Protein AF-N1QC92-F1 (afdb_monomer)

Organism: Pseudocercospora fijiensis (strain CIRAD86) (NCBI:txid383855)

Mean predicted aligned error: 10.11 Å

Structure (mmCIF, N/CA/C/O backbone):
data_AF-N1QC92-F1
#
_entry.id   AF-N1QC92-F1
#
loop_
_atom_site.group_PDB
_atom_site.id
_atom_site.type_symbol
_atom_site.label_atom_id
_atom_site.label_alt_id
_atom_site.label_comp_id
_atom_site.label_asym_id
_atom_site.label_entity_id
_atom_site.label_seq_id
_atom_site.pdbx_PDB_ins_code
_atom_si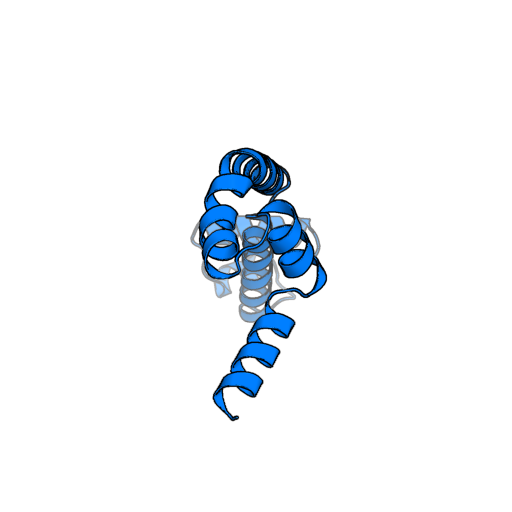te.Cartn_x
_atom_site.Cartn_y
_atom_site.Cartn_z
_atom_site.occupancy
_atom_site.B_iso_or_equiv
_atom_site.auth_seq_id
_atom_site.auth_comp_id
_atom_site.auth_asym_id
_atom_site.auth_atom_id
_atom_site.pdbx_PDB_model_num
ATOM 1 N N . TRP A 1 1 ? 16.792 5.254 -21.814 1.00 92.00 1 TRP A N 1
ATOM 2 C CA . TRP A 1 1 ? 15.457 4.879 -21.348 1.00 92.00 1 TRP A CA 1
ATOM 3 C C . TRP A 1 1 ? 14.583 6.109 -21.415 1.00 92.00 1 TRP A C 1
ATOM 5 O O . TRP A 1 1 ? 14.387 6.793 -20.415 1.00 92.00 1 TRP A O 1
ATOM 15 N N . SER A 1 2 ? 14.174 6.429 -22.634 1.00 94.44 2 SER A N 1
ATOM 16 C CA . SER A 1 2 ? 13.001 7.244 -22.929 1.00 94.44 2 SER A CA 1
ATOM 17 C C . SER A 1 2 ? 11.733 6.384 -22.795 1.00 94.44 2 SER A C 1
ATOM 19 O O . SER A 1 2 ? 11.836 5.162 -22.673 1.00 94.44 2 SER A O 1
ATOM 21 N N . SER A 1 3 ? 10.547 6.993 -22.856 1.00 91.38 3 SER A N 1
ATOM 22 C CA . SER A 1 3 ? 9.286 6.237 -22.905 1.00 91.38 3 SER A CA 1
ATOM 23 C C . SER A 1 3 ? 9.205 5.333 -24.142 1.00 91.38 3 SER A C 1
ATOM 25 O O . SER A 1 3 ? 8.785 4.187 -24.033 1.00 91.38 3 SER A O 1
ATOM 27 N N . ALA A 1 4 ? 9.708 5.800 -25.291 1.00 94.69 4 ALA A N 1
ATOM 28 C CA . ALA A 1 4 ? 9.793 4.991 -26.507 1.00 94.69 4 ALA A CA 1
ATOM 29 C C . ALA A 1 4 ? 10.741 3.788 -26.335 1.00 94.69 4 ALA A C 1
ATOM 31 O O . ALA A 1 4 ? 10.434 2.687 -26.787 1.00 94.69 4 ALA A O 1
ATOM 32 N N . ASP A 1 5 ? 11.866 3.961 -25.625 1.00 95.75 5 ASP A N 1
ATOM 33 C CA . ASP A 1 5 ? 12.754 2.836 -25.304 1.00 95.75 5 ASP A CA 1
ATOM 34 C C . ASP A 1 5 ? 12.027 1.786 -24.444 1.00 95.75 5 ASP A C 1
ATOM 36 O O . ASP A 1 5 ? 12.254 0.588 -24.604 1.00 95.75 5 ASP A O 1
ATOM 40 N N . ASP A 1 6 ? 11.180 2.225 -23.509 1.00 95.88 6 ASP A N 1
ATOM 41 C CA . ASP A 1 6 ? 10.438 1.331 -22.617 1.00 95.88 6 ASP A CA 1
ATOM 42 C C . ASP A 1 6 ? 9.375 0.526 -23.377 1.00 95.88 6 ASP A C 1
ATOM 44 O O . ASP A 1 6 ? 9.260 -0.681 -23.160 1.00 95.88 6 ASP A O 1
ATOM 48 N N . GLU A 1 7 ? 8.645 1.158 -24.301 1.00 95.44 7 GLU A N 1
ATOM 49 C CA . GLU A 1 7 ? 7.677 0.485 -25.178 1.00 95.44 7 GLU A CA 1
ATOM 50 C C . GLU A 1 7 ? 8.348 -0.590 -26.039 1.00 95.44 7 GLU A C 1
ATOM 52 O O . GLU A 1 7 ? 7.921 -1.747 -26.035 1.00 95.44 7 GLU A O 1
ATOM 57 N N . VAL A 1 8 ? 9.455 -0.240 -26.703 1.00 97.00 8 VAL A N 1
ATOM 58 C CA . VAL A 1 8 ? 10.231 -1.180 -27.526 1.00 97.00 8 VAL A CA 1
ATOM 59 C C . VAL A 1 8 ? 10.766 -2.339 -26.680 1.00 97.00 8 VAL A C 1
ATOM 61 O O . VAL A 1 8 ? 10.698 -3.497 -27.096 1.00 97.00 8 VAL A O 1
ATOM 64 N N . LEU A 1 9 ? 11.268 -2.059 -25.472 1.00 97.06 9 LEU A N 1
ATOM 65 C CA . LEU A 1 9 ? 11.782 -3.077 -24.553 1.00 97.06 9 LEU A CA 1
ATOM 66 C C . LEU A 1 9 ? 10.685 -4.049 -24.094 1.00 97.06 9 LEU A C 1
ATOM 68 O O . LEU A 1 9 ? 10.917 -5.261 -24.068 1.00 97.06 9 LEU A O 1
ATOM 72 N N . LEU A 1 10 ? 9.506 -3.534 -23.733 1.00 95.62 10 LEU A N 1
ATOM 73 C CA . LEU A 1 10 ? 8.362 -4.341 -23.304 1.00 95.62 10 LEU A CA 1
ATOM 74 C C . LEU A 1 10 ? 7.820 -5.194 -24.456 1.00 95.62 10 LEU A C 1
ATOM 76 O O . LEU A 1 10 ? 7.612 -6.393 -24.273 1.00 95.62 10 LEU A O 1
ATOM 80 N N . GLN A 1 11 ? 7.652 -4.616 -25.649 1.00 96.56 11 GLN A N 1
ATOM 81 C CA . GLN A 1 11 ? 7.144 -5.330 -26.821 1.00 96.56 11 GLN A CA 1
ATOM 82 C C . GLN A 1 11 ? 8.101 -6.440 -27.270 1.00 96.56 11 GLN A C 1
ATOM 84 O O . GLN A 1 11 ? 7.675 -7.577 -27.471 1.00 96.56 11 GLN A O 1
ATOM 89 N N . ALA A 1 12 ? 9.400 -6.142 -27.371 1.00 96.38 12 ALA A N 1
ATOM 90 C CA . ALA A 1 12 ? 10.406 -7.125 -27.765 1.00 96.38 12 ALA A CA 1
ATOM 91 C C . ALA A 1 12 ? 10.509 -8.277 -26.751 1.00 96.38 12 ALA A C 1
ATOM 93 O O . ALA A 1 12 ? 10.751 -9.428 -27.123 1.00 96.38 12 ALA A O 1
ATOM 94 N N . ARG A 1 13 ? 10.301 -7.993 -25.457 1.00 96.38 13 ARG A N 1
ATOM 95 C CA . ARG A 1 13 ? 10.263 -9.044 -24.438 1.00 96.38 13 ARG A CA 1
ATOM 96 C C . ARG A 1 13 ? 8.978 -9.870 -24.509 1.00 96.38 13 ARG A C 1
ATOM 98 O O . ARG A 1 13 ? 9.059 -11.093 -24.409 1.00 96.38 13 ARG A O 1
ATOM 105 N N . ALA A 1 14 ? 7.828 -9.230 -24.723 1.00 93.88 14 ALA A N 1
ATOM 106 C CA . ALA A 1 14 ? 6.537 -9.899 -24.897 1.00 93.88 14 ALA A CA 1
ATOM 107 C C . ALA A 1 14 ? 6.503 -10.801 -26.143 1.00 93.88 14 ALA A C 1
ATOM 109 O O . ALA A 1 14 ? 5.878 -11.856 -26.115 1.00 93.88 14 ALA A O 1
ATOM 110 N N . SER A 1 15 ? 7.243 -10.453 -27.202 1.00 95.06 15 SER A N 1
ATOM 111 C CA . SER A 1 15 ? 7.409 -11.295 -28.395 1.00 95.06 15 SER A CA 1
ATOM 112 C C . SER A 1 15 ? 8.372 -12.480 -28.197 1.00 95.06 15 SER A C 1
ATOM 114 O O . SER A 1 15 ? 8.751 -13.132 -29.167 1.00 95.06 15 SER A O 1
ATOM 116 N N . GLY A 1 16 ? 8.829 -12.738 -26.966 1.00 94.94 16 GLY A N 1
ATOM 117 C CA . GLY A 1 16 ? 9.655 -13.896 -26.615 1.00 94.94 16 GLY A CA 1
ATOM 118 C C . GLY A 1 16 ? 11.162 -13.732 -26.841 1.00 94.94 16 GLY A C 1
ATOM 119 O O . GLY A 1 16 ? 11.905 -14.698 -26.667 1.00 94.94 16 GLY A O 1
ATOM 120 N N . LEU A 1 17 ? 11.661 -12.540 -27.200 1.00 96.00 17 LEU A N 1
ATOM 121 C CA . LEU A 1 17 ? 13.103 -12.348 -27.386 1.00 96.00 17 LEU A CA 1
ATOM 122 C C . LEU A 1 17 ? 13.858 -12.371 -26.049 1.00 96.00 17 LEU A C 1
ATOM 124 O O . LEU A 1 17 ? 13.398 -11.871 -25.018 1.00 96.00 17 LEU A O 1
ATOM 128 N N . ASN A 1 18 ? 15.069 -12.931 -26.077 1.00 96.00 18 ASN A N 1
ATOM 129 C CA . ASN A 1 18 ? 15.999 -12.913 -24.948 1.00 96.00 18 ASN A CA 1
ATOM 130 C C . ASN A 1 18 ? 16.794 -11.596 -24.888 1.00 96.00 18 ASN A C 1
ATOM 132 O O . ASN A 1 18 ? 16.935 -10.888 -25.884 1.00 96.00 18 ASN A O 1
ATOM 136 N N . TRP A 1 19 ? 17.360 -11.275 -23.719 1.00 97.44 19 TRP A N 1
ATOM 137 C CA . TRP A 1 19 ? 17.993 -9.972 -23.453 1.00 97.44 19 TRP A CA 1
ATOM 138 C C . TRP A 1 19 ? 19.145 -9.609 -24.395 1.00 97.44 19 TRP A C 1
ATOM 140 O O . TRP A 1 19 ? 19.315 -8.438 -24.720 1.00 97.44 19 TRP A O 1
ATOM 150 N N . GLN A 1 20 ? 19.930 -10.599 -24.831 1.00 97.06 20 GLN A N 1
ATOM 151 C CA . GLN A 1 20 ? 21.035 -10.396 -25.772 1.00 97.06 20 GLN A CA 1
ATOM 152 C C . GLN A 1 20 ? 20.526 -9.939 -2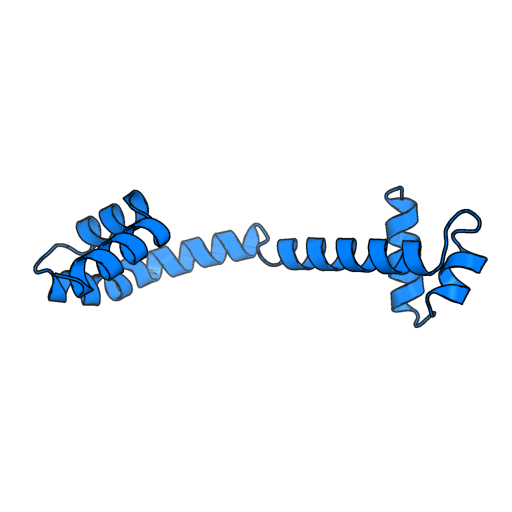7.156 1.00 97.06 20 GLN A C 1
ATOM 154 O O . GLN A 1 20 ? 20.910 -8.851 -27.585 1.00 97.06 20 GLN A O 1
ATOM 159 N N . PRO A 1 21 ? 19.596 -10.666 -27.816 1.00 96.94 21 PRO A N 1
ATOM 160 C CA . PRO A 1 21 ? 18.933 -10.180 -29.027 1.00 96.94 21 PRO A CA 1
ATOM 161 C C . PRO A 1 21 ? 18.265 -8.810 -28.881 1.00 96.94 21 PRO A C 1
ATOM 163 O O . PRO A 1 21 ? 18.371 -7.993 -29.789 1.00 96.94 21 PRO A O 1
ATOM 166 N N . ILE A 1 22 ? 17.598 -8.544 -27.752 1.00 97.38 22 ILE A N 1
ATOM 167 C CA . ILE A 1 22 ? 16.923 -7.259 -27.515 1.00 97.38 22 ILE A CA 1
ATOM 168 C C . ILE A 1 22 ? 17.935 -6.107 -27.494 1.00 97.38 22 ILE A C 1
ATOM 170 O O . ILE A 1 22 ? 17.745 -5.113 -28.192 1.00 97.38 22 ILE A O 1
ATOM 174 N N . ALA A 1 23 ? 19.022 -6.252 -26.731 1.00 97.44 23 ALA A N 1
ATOM 175 C CA . ALA A 1 23 ? 20.065 -5.235 -26.650 1.00 97.44 23 ALA A CA 1
ATOM 176 C C . ALA A 1 23 ? 20.712 -4.987 -28.018 1.00 97.44 23 ALA A C 1
ATOM 178 O O . ALA A 1 23 ? 20.780 -3.847 -28.464 1.00 97.44 23 ALA A O 1
ATOM 179 N N . ALA A 1 24 ? 21.107 -6.052 -28.719 1.00 96.50 24 ALA A N 1
ATOM 180 C CA . ALA A 1 24 ? 21.779 -5.937 -30.009 1.00 96.50 24 ALA A CA 1
ATOM 181 C C . ALA A 1 24 ? 20.902 -5.290 -31.097 1.00 96.50 24 ALA A C 1
ATOM 183 O O . ALA A 1 24 ? 21.408 -4.518 -31.905 1.00 96.50 24 ALA A O 1
ATOM 184 N N . ARG A 1 25 ? 19.598 -5.600 -31.127 1.00 96.06 25 ARG A N 1
ATOM 185 C CA . ARG A 1 25 ? 18.683 -5.131 -32.183 1.00 96.06 25 ARG A CA 1
ATOM 186 C C . ARG A 1 25 ? 18.128 -3.734 -31.935 1.00 96.06 25 ARG A C 1
ATOM 188 O O . ARG A 1 25 ? 17.948 -2.986 -32.887 1.00 96.06 25 ARG A O 1
ATOM 195 N N . HIS A 1 26 ? 17.822 -3.406 -30.681 1.00 95.56 26 HIS A N 1
ATOM 196 C CA . HIS A 1 26 ? 17.047 -2.206 -30.352 1.00 95.56 26 HIS A CA 1
ATOM 197 C C . HIS A 1 26 ? 17.829 -1.184 -29.526 1.00 95.56 26 HIS A C 1
ATOM 199 O O . HIS A 1 26 ? 17.506 -0.001 -29.557 1.00 95.56 26 HIS A O 1
ATOM 205 N N . PHE A 1 27 ? 18.872 -1.609 -28.807 1.00 96.88 27 PHE A N 1
ATOM 206 C CA . PHE A 1 27 ? 19.602 -0.750 -27.876 1.00 96.88 27 PHE A CA 1
ATOM 207 C C . PHE A 1 27 ? 21.122 -0.924 -28.016 1.00 96.88 27 PHE A C 1
ATOM 209 O O . PHE A 1 27 ? 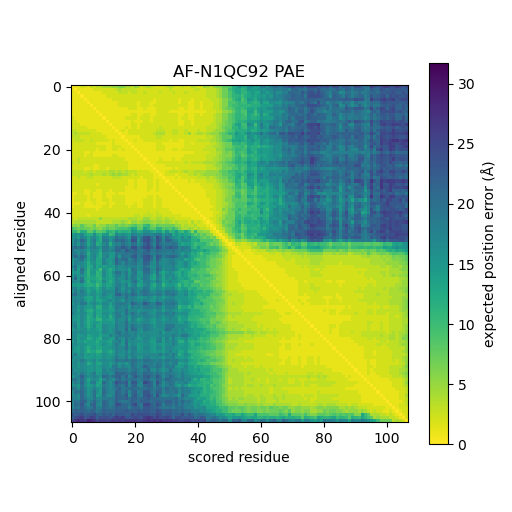21.771 -1.340 -27.056 1.00 96.88 27 PHE A O 1
ATOM 216 N N . PRO A 1 28 ? 21.725 -0.565 -29.168 1.00 92.81 28 PRO A N 1
ATOM 217 C CA . PRO A 1 28 ? 23.143 -0.827 -29.450 1.00 92.81 28 PRO A CA 1
ATOM 218 C C . PRO A 1 28 ? 24.101 -0.198 -28.424 1.00 92.81 28 PRO A C 1
ATOM 220 O O . PRO A 1 28 ? 25.187 -0.712 -28.182 1.00 92.81 28 PRO A O 1
ATOM 223 N N . ASN A 1 29 ? 23.671 0.876 -27.752 1.00 94.69 29 ASN A N 1
ATOM 224 C CA . ASN A 1 29 ? 24.426 1.557 -26.694 1.00 94.69 29 ASN A CA 1
ATOM 225 C C . ASN A 1 29 ? 24.093 1.054 -25.272 1.00 94.69 29 ASN A C 1
ATOM 227 O O . ASN A 1 29 ? 24.400 1.731 -24.284 1.00 94.69 29 ASN A O 1
ATOM 231 N N . LYS A 1 30 ? 23.398 -0.081 -25.131 1.00 95.50 30 LYS A N 1
ATOM 232 C CA . LYS A 1 30 ? 23.011 -0.683 -23.846 1.00 95.50 30 LYS A CA 1
ATOM 233 C C . LYS A 1 30 ? 23.366 -2.163 -23.829 1.00 95.50 30 LYS A C 1
ATOM 235 O O . LYS A 1 30 ? 23.318 -2.860 -24.831 1.00 95.50 30 LYS A O 1
ATOM 240 N N . THR A 1 31 ? 23.683 -2.667 -22.642 1.00 97.56 31 THR A N 1
ATOM 241 C CA . THR A 1 31 ? 23.951 -4.094 -22.450 1.00 97.56 31 THR A CA 1
ATOM 242 C C . THR A 1 31 ? 22.654 -4.873 -22.225 1.00 97.56 31 THR A C 1
ATOM 244 O O . THR A 1 31 ? 21.654 -4.330 -21.746 1.00 97.56 31 THR A O 1
ATOM 247 N N . ALA A 1 32 ? 22.686 -6.183 -22.478 1.00 97.06 32 ALA A N 1
ATOM 248 C CA . ALA A 1 32 ? 21.583 -7.094 -22.158 1.00 97.06 32 ALA A CA 1
ATOM 249 C C . ALA A 1 32 ? 21.144 -6.998 -20.682 1.00 97.06 32 ALA A C 1
ATOM 251 O O . ALA A 1 32 ? 19.954 -6.975 -20.374 1.00 97.06 32 ALA A O 1
ATOM 252 N N . ASN A 1 33 ? 22.104 -6.859 -19.761 1.00 97.69 33 ASN A N 1
ATOM 253 C CA . ASN A 1 33 ? 21.824 -6.686 -18.334 1.00 97.69 33 ASN A CA 1
ATOM 254 C C . ASN A 1 33 ? 21.128 -5.348 -18.028 1.00 97.69 33 ASN A C 1
ATOM 256 O O . ASN A 1 33 ? 20.261 -5.291 -17.158 1.00 97.69 33 ASN A O 1
ATOM 260 N N . ALA A 1 34 ? 21.471 -4.272 -18.747 1.00 97.56 34 ALA A N 1
ATOM 261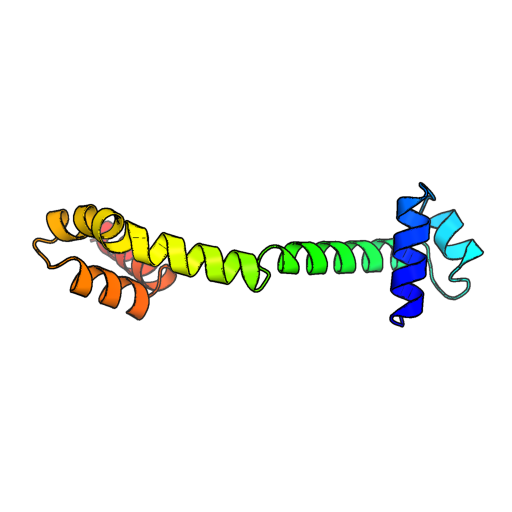 C CA . ALA A 1 34 ? 20.773 -2.994 -18.616 1.00 97.56 34 ALA A CA 1
ATOM 262 C C . ALA A 1 34 ? 19.307 -3.106 -19.068 1.00 97.56 34 ALA A C 1
ATOM 264 O O . ALA A 1 34 ? 18.432 -2.565 -18.394 1.00 97.56 34 ALA A O 1
ATOM 265 N N . CYS A 1 35 ? 19.041 -3.845 -20.154 1.00 97.56 35 CYS A N 1
ATOM 266 C CA . CYS A 1 35 ? 17.686 -4.131 -20.635 1.00 97.56 35 CYS A CA 1
ATOM 267 C C . CYS A 1 35 ? 16.883 -4.938 -19.604 1.00 97.56 35 CYS A C 1
ATOM 269 O O . CYS A 1 35 ? 15.773 -4.545 -19.253 1.00 97.56 35 CYS A O 1
ATOM 271 N N . ARG A 1 36 ? 17.476 -6.003 -19.041 1.00 97.62 36 ARG A N 1
ATOM 272 C CA . ARG A 1 36 ? 16.845 -6.811 -17.985 1.00 97.62 36 ARG A CA 1
ATOM 273 C C . ARG A 1 36 ? 16.463 -5.961 -16.770 1.00 97.62 36 ARG A C 1
ATOM 275 O O . ARG A 1 36 ? 15.298 -5.931 -16.392 1.00 97.62 36 ARG A O 1
ATOM 282 N N . LYS A 1 37 ? 17.421 -5.210 -16.209 1.00 97.62 37 LYS A N 1
ATOM 283 C CA . LYS A 1 37 ? 17.189 -4.346 -15.036 1.00 97.62 37 LYS A CA 1
ATOM 284 C C . LYS A 1 37 ? 16.135 -3.269 -15.289 1.00 97.62 37 LYS A C 1
ATOM 286 O O . LYS A 1 37 ? 15.399 -2.905 -14.376 1.00 97.62 37 LYS A O 1
ATOM 291 N N . ARG A 1 38 ? 16.073 -2.707 -16.502 1.00 96.38 38 ARG A N 1
ATOM 292 C CA . ARG A 1 38 ? 15.032 -1.731 -16.845 1.00 96.38 38 ARG A CA 1
ATOM 293 C C . ARG A 1 38 ? 13.659 -2.390 -16.895 1.00 96.38 38 ARG A C 1
ATOM 295 O O . ARG A 1 38 ? 12.732 -1.844 -16.311 1.00 96.38 38 ARG A O 1
ATOM 302 N N . HIS A 1 39 ? 13.554 -3.549 -17.540 1.00 95.56 39 HIS A N 1
ATOM 303 C CA . HIS A 1 39 ? 12.310 -4.305 -17.617 1.00 95.56 39 HIS A CA 1
ATOM 304 C C . HIS A 1 39 ? 11.810 -4.716 -16.225 1.00 95.56 39 HIS A C 1
ATOM 306 O O . HIS A 1 39 ? 10.651 -4.475 -15.921 1.00 95.56 39 HIS A O 1
ATOM 312 N N . GLU A 1 40 ? 12.675 -5.252 -15.355 1.00 94.00 40 GLU A N 1
ATOM 313 C CA . GLU A 1 40 ? 12.344 -5.564 -13.949 1.00 94.00 40 GLU A CA 1
ATOM 314 C C . GLU A 1 40 ? 11.690 -4.356 -13.251 1.00 94.00 40 GLU A C 1
ATOM 316 O O . GLU A 1 40 ? 10.579 -4.470 -12.746 1.00 94.00 40 GLU A O 1
ATOM 321 N N . ARG A 1 41 ? 12.296 -3.163 -13.349 1.00 93.00 41 ARG A N 1
ATOM 322 C CA . ARG A 1 41 ? 11.741 -1.924 -12.769 1.00 93.00 41 ARG A CA 1
ATOM 323 C C . ARG A 1 41 ? 10.412 -1.485 -13.390 1.00 93.00 41 ARG A C 1
ATOM 325 O O . ARG A 1 41 ? 9.598 -0.878 -12.701 1.00 93.00 41 ARG A O 1
ATOM 332 N N . LEU A 1 42 ? 10.208 -1.707 -14.689 1.00 90.00 42 LEU A N 1
ATOM 333 C CA . LEU A 1 42 ? 8.948 -1.375 -15.368 1.00 90.00 42 LEU A CA 1
ATOM 334 C C . LEU A 1 42 ? 7.817 -2.305 -14.923 1.00 90.00 42 LEU A C 1
ATOM 336 O O . LEU A 1 42 ? 6.702 -1.839 -14.706 1.00 90.00 42 LEU A O 1
ATOM 340 N N . ILE A 1 43 ? 8.112 -3.594 -14.743 1.00 86.50 43 ILE A N 1
ATOM 341 C CA . ILE A 1 43 ? 7.151 -4.570 -14.223 1.00 86.50 43 ILE A CA 1
ATOM 342 C C . ILE A 1 43 ? 6.852 -4.306 -12.747 1.00 86.50 43 ILE A C 1
ATOM 344 O O . ILE A 1 43 ? 5.687 -4.262 -12.378 1.00 86.50 43 ILE A O 1
ATOM 348 N N . GLU A 1 44 ? 7.865 -4.029 -11.922 1.00 80.25 44 GLU A N 1
ATOM 349 C CA . GLU A 1 44 ? 7.663 -3.624 -10.524 1.00 80.25 44 GLU A CA 1
ATOM 350 C C . GLU A 1 44 ? 6.778 -2.379 -10.418 1.00 80.25 44 GLU A C 1
ATOM 352 O O . GLU A 1 44 ? 5.865 -2.350 -9.604 1.00 80.25 44 GLU A O 1
ATOM 357 N N . ARG A 1 45 ? 6.987 -1.366 -11.271 1.00 75.56 45 ARG A N 1
ATOM 358 C CA . ARG A 1 45 ? 6.109 -0.185 -11.322 1.00 75.56 45 ARG A CA 1
ATOM 359 C C . ARG A 1 45 ? 4.684 -0.528 -11.739 1.00 75.56 45 ARG A C 1
ATOM 361 O O . ARG A 1 45 ? 3.764 -0.011 -11.125 1.00 75.56 45 ARG A O 1
ATOM 368 N N . ARG A 1 46 ? 4.498 -1.406 -12.730 1.00 68.62 46 ARG A N 1
ATOM 369 C CA . ARG A 1 46 ? 3.165 -1.905 -13.111 1.00 68.62 46 ARG A CA 1
ATOM 370 C C . ARG A 1 46 ? 2.491 -2.694 -11.988 1.00 68.62 46 ARG A C 1
ATOM 372 O O . ARG A 1 46 ? 1.286 -2.604 -11.846 1.00 68.62 46 ARG A O 1
ATOM 379 N N . HIS A 1 47 ? 3.248 -3.432 -11.181 1.00 60.03 47 HIS A N 1
ATOM 380 C CA . HIS A 1 47 ? 2.711 -4.132 -10.010 1.00 60.03 47 HIS A CA 1
ATOM 381 C C . HIS A 1 47 ? 2.445 -3.175 -8.834 1.00 60.03 47 HIS A C 1
ATOM 383 O O . HIS A 1 47 ? 1.598 -3.446 -7.996 1.00 60.03 47 HIS A O 1
ATOM 389 N N . VAL A 1 48 ? 3.140 -2.036 -8.744 1.00 57.75 48 VAL A N 1
ATOM 390 C CA . VAL A 1 48 ? 2.752 -0.945 -7.828 1.00 57.75 48 VAL A CA 1
ATOM 391 C C . VAL A 1 48 ? 1.453 -0.277 -8.306 1.00 57.75 48 VAL A C 1
ATOM 393 O O . VAL A 1 48 ? 0.647 0.135 -7.478 1.00 57.75 48 VAL A O 1
ATOM 396 N N . ASP A 1 49 ? 1.216 -0.263 -9.619 1.00 59.84 49 ASP A N 1
ATOM 397 C CA . ASP A 1 49 ? -0.036 0.158 -10.265 1.00 59.84 49 ASP A CA 1
ATOM 398 C C . ASP A 1 49 ? -1.192 -0.846 -10.065 1.00 59.84 49 ASP A C 1
ATOM 400 O O . ASP A 1 49 ? -2.327 -0.562 -10.427 1.00 59.84 49 ASP A O 1
ATOM 404 N N . ASP A 1 50 ? -0.958 -2.010 -9.436 1.00 62.25 50 ASP A N 1
ATOM 405 C CA . ASP A 1 50 ? -2.053 -2.913 -9.059 1.00 62.25 50 ASP A CA 1
ATOM 406 C C . ASP A 1 50 ? -2.964 -2.316 -7.983 1.00 62.25 50 ASP A C 1
ATOM 408 O O . ASP A 1 50 ? -4.042 -2.853 -7.759 1.00 62.25 50 ASP A O 1
ATOM 412 N N . TRP A 1 51 ? -2.574 -1.224 -7.331 1.00 74.75 51 TRP A N 1
ATOM 413 C CA . TRP A 1 51 ? -3.469 -0.391 -6.526 1.00 74.75 51 TRP A CA 1
ATOM 414 C C . TRP A 1 51 ? -3.808 0.896 -7.276 1.00 74.75 51 TRP A C 1
ATOM 416 O O . TRP A 1 51 ? -3.631 1.997 -6.754 1.00 74.75 51 TRP A O 1
ATOM 426 N N . ASP A 1 52 ? -4.265 0.748 -8.519 1.00 80.75 52 ASP A N 1
ATOM 427 C CA . ASP A 1 52 ? -4.805 1.856 -9.295 1.00 80.75 52 ASP A CA 1
ATOM 428 C C . ASP A 1 52 ? -5.975 2.544 -8.563 1.00 80.75 52 ASP A C 1
ATOM 430 O O . ASP A 1 52 ? -6.513 2.068 -7.552 1.00 80.75 52 ASP A O 1
ATOM 434 N N . THR A 1 53 ? -6.380 3.705 -9.080 1.00 79.88 53 THR A N 1
ATOM 435 C CA . THR A 1 53 ? -7.488 4.490 -8.524 1.00 79.88 53 THR A CA 1
ATOM 436 C C . THR A 1 53 ? -8.757 3.655 -8.353 1.00 79.88 53 THR A C 1
ATOM 438 O O . THR A 1 53 ? -9.433 3.793 -7.339 1.00 79.88 53 THR A O 1
ATOM 441 N N . HIS A 1 54 ? -9.041 2.735 -9.276 1.00 85.19 54 HIS A N 1
ATOM 442 C CA . HIS A 1 54 ? -10.241 1.912 -9.224 1.00 85.19 54 HIS A CA 1
ATOM 443 C C . HIS A 1 54 ? -10.195 0.883 -8.084 1.00 85.19 54 HIS A C 1
ATOM 445 O O . HIS A 1 54 ? -11.163 0.746 -7.335 1.00 85.19 54 HIS A O 1
ATOM 451 N N . LYS A 1 55 ? -9.068 0.188 -7.885 1.00 88.69 55 LYS A N 1
ATOM 452 C CA . LYS A 1 55 ? -8.922 -0.761 -6.769 1.00 88.69 55 LYS A CA 1
ATOM 453 C C . LYS A 1 55 ? -8.904 -0.050 -5.415 1.00 88.69 55 LYS A C 1
ATOM 455 O O . LYS A 1 55 ? -9.417 -0.600 -4.440 1.00 88.69 55 LYS A O 1
ATOM 460 N N . LEU A 1 56 ? -8.368 1.172 -5.342 1.00 91.38 56 LEU A N 1
ATOM 461 C CA . LEU A 1 56 ? -8.441 2.004 -4.136 1.00 91.38 56 LEU A CA 1
ATOM 462 C C . LEU A 1 56 ? -9.870 2.483 -3.841 1.00 91.38 56 LEU A C 1
ATOM 464 O O . LEU A 1 56 ? -10.287 2.469 -2.683 1.00 91.38 56 LEU A O 1
ATOM 468 N N . GLU A 1 57 ? -10.635 2.863 -4.864 1.00 93.25 57 GLU A N 1
ATOM 469 C CA . GLU A 1 57 ? -12.055 3.205 -4.729 1.00 93.25 57 GLU A CA 1
ATOM 470 C C . GLU A 1 57 ? -12.880 2.005 -4.260 1.00 93.25 57 GLU A C 1
ATOM 472 O O . GLU A 1 57 ? -13.662 2.137 -3.317 1.00 93.25 57 GLU A O 1
ATOM 477 N N . LEU A 1 58 ? -12.665 0.827 -4.855 1.00 95.50 58 LEU A N 1
ATOM 478 C CA . LEU A 1 58 ? -13.324 -0.409 -4.436 1.00 95.50 58 LEU A CA 1
ATOM 479 C C . LEU A 1 58 ? -12.972 -0.758 -2.986 1.00 95.50 58 LEU A C 1
ATOM 481 O O . LEU A 1 58 ? -13.864 -1.044 -2.193 1.00 95.50 58 LEU A O 1
ATOM 485 N N . LEU A 1 59 ? -11.694 -0.663 -2.603 1.00 96.31 59 LEU A N 1
ATOM 486 C CA . LEU A 1 59 ? -11.274 -0.856 -1.214 1.00 96.31 59 LEU A CA 1
ATOM 487 C C . LEU A 1 59 ? -12.003 0.100 -0.268 1.00 96.31 59 LEU A C 1
ATOM 489 O O . LEU A 1 59 ? -12.459 -0.329 0.787 1.00 96.31 59 LEU A O 1
ATOM 493 N N . ALA A 1 60 ? -12.110 1.383 -0.620 1.00 96.94 60 ALA A N 1
ATOM 494 C CA . ALA A 1 60 ? -12.798 2.364 0.210 1.00 96.94 60 ALA A CA 1
ATOM 495 C C . ALA A 1 60 ? -14.295 2.042 0.354 1.00 96.94 60 ALA A C 1
ATOM 497 O O . ALA A 1 60 ? -14.833 2.144 1.458 1.00 96.94 60 ALA A O 1
ATOM 498 N N . GLN A 1 61 ? -14.956 1.621 -0.728 1.00 98.19 61 GLN A N 1
ATOM 499 C CA . GLN A 1 61 ? -16.364 1.215 -0.709 1.00 98.19 61 GLN A CA 1
ATOM 500 C C . GLN A 1 61 ? -16.583 -0.012 0.178 1.00 98.19 61 GLN A C 1
ATOM 502 O O . GLN A 1 61 ? -17.381 0.045 1.115 1.00 98.19 61 GLN A O 1
ATOM 507 N N . GLU A 1 62 ? -15.821 -1.081 -0.055 1.00 98.31 62 GLU A N 1
ATOM 508 C CA . GLU A 1 62 ? -15.923 -2.321 0.716 1.00 98.31 62 GLU A CA 1
ATOM 509 C C . GLU A 1 62 ? -15.569 -2.093 2.187 1.00 98.31 62 GLU A C 1
ATOM 511 O O . GLU A 1 62 ? -16.273 -2.562 3.083 1.00 98.31 62 GLU A O 1
ATOM 516 N N . TYR A 1 63 ? -14.539 -1.289 2.464 1.00 98.19 63 TYR A N 1
ATOM 517 C CA . TYR A 1 63 ? -14.198 -0.892 3.826 1.00 98.19 63 TYR A CA 1
ATOM 518 C C . TYR A 1 63 ? -15.374 -0.203 4.517 1.00 98.19 63 TYR A C 1
ATOM 520 O O . TYR A 1 63 ? -15.735 -0.563 5.634 1.00 98.19 63 TYR A O 1
ATOM 528 N N . MET A 1 64 ? -16.008 0.773 3.865 1.00 97.94 64 MET A N 1
ATOM 529 C CA . MET A 1 64 ? -17.152 1.473 4.448 1.00 97.94 64 MET A CA 1
ATOM 530 C C . MET A 1 64 ? -18.360 0.554 4.656 1.00 97.94 64 MET A C 1
ATOM 532 O O . MET A 1 64 ? -19.076 0.740 5.642 1.00 97.94 64 MET A O 1
ATOM 536 N N . ALA A 1 65 ? -18.554 -0.442 3.789 1.00 98.06 65 ALA A N 1
ATOM 537 C CA . ALA A 1 65 ? -19.617 -1.432 3.914 1.00 98.06 65 ALA A CA 1
ATOM 538 C C . ALA A 1 65 ? -19.419 -2.369 5.121 1.00 98.06 65 ALA A C 1
ATOM 540 O O . ALA A 1 65 ? -20.384 -2.641 5.834 1.00 98.06 65 ALA A O 1
ATOM 541 N N . CYS A 1 66 ? -18.186 -2.813 5.403 1.00 97.69 66 CYS A N 1
ATOM 542 C CA . CYS A 1 66 ? -17.919 -3.809 6.454 1.00 97.69 66 CYS A CA 1
ATOM 543 C C . CYS A 1 66 ? -17.209 -3.278 7.717 1.00 97.69 66 CYS A C 1
ATOM 545 O O . CYS A 1 66 ? -17.067 -4.022 8.691 1.00 97.69 66 CYS A O 1
ATOM 547 N N . ARG A 1 67 ? -16.799 -1.997 7.776 1.00 97.50 67 ARG A N 1
ATOM 548 C CA . ARG A 1 67 ? -16.001 -1.445 8.8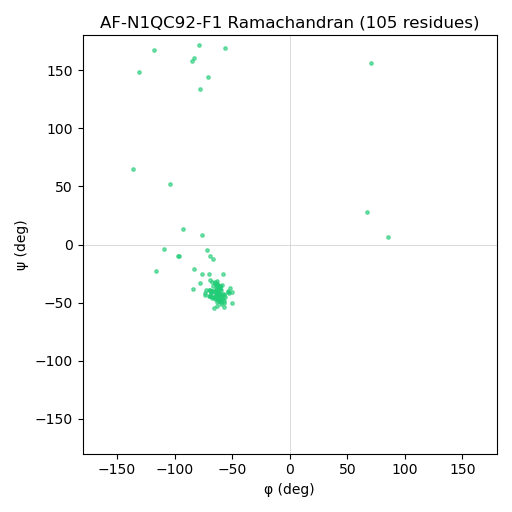98 1.00 97.50 67 ARG A CA 1
ATOM 549 C C . ARG A 1 67 ? -16.615 -1.705 10.266 1.00 97.50 67 ARG A C 1
ATOM 551 O O . ARG A 1 67 ? -15.893 -2.058 11.193 1.00 97.50 67 ARG A O 1
ATOM 558 N N . LYS A 1 68 ? -17.936 -1.561 10.413 1.00 97.81 68 LYS A N 1
ATOM 559 C CA . LYS A 1 68 ? -18.591 -1.797 11.704 1.00 97.81 68 LYS A CA 1
ATOM 560 C C . LYS A 1 68 ? -18.343 -3.231 12.167 1.00 97.81 68 LYS A C 1
ATOM 562 O O . LYS A 1 68 ? -17.868 -3.410 13.276 1.00 97.81 68 LYS A O 1
ATOM 567 N N . GLU A 1 69 ? -18.610 -4.215 11.314 1.00 97.62 69 GLU A N 1
ATOM 568 C CA . GLU A 1 69 ? -18.464 -5.643 11.623 1.00 97.62 69 GLU A CA 1
ATOM 569 C C . GLU A 1 69 ? -17.011 -6.016 11.934 1.00 97.62 69 GLU A C 1
ATOM 571 O O . GLU A 1 69 ? -16.744 -6.708 12.916 1.00 97.62 69 GLU A O 1
ATOM 576 N N . MET A 1 70 ? -16.059 -5.491 11.154 1.00 97.62 70 MET A N 1
ATOM 577 C CA . MET A 1 70 ? -14.628 -5.702 11.389 1.00 97.62 70 MET A CA 1
ATOM 578 C C . MET A 1 70 ? -14.192 -5.200 12.770 1.00 97.62 70 MET A C 1
ATOM 580 O O . MET A 1 70 ? -13.474 -5.890 13.499 1.00 97.62 70 MET A O 1
ATOM 584 N N . TRP A 1 71 ? -14.611 -3.983 13.127 1.00 98.00 71 TRP A N 1
ATOM 585 C CA . TRP A 1 71 ? -14.175 -3.323 14.354 1.00 98.00 71 TRP A CA 1
ATOM 586 C C . TRP A 1 71 ? -14.972 -3.750 15.588 1.00 98.00 71 TRP A C 1
ATOM 588 O O . TRP A 1 71 ? -14.443 -3.645 16.695 1.00 98.00 71 TRP A O 1
ATOM 598 N N . ASP A 1 72 ? -16.186 -4.284 15.429 1.00 97.81 72 ASP A N 1
ATOM 599 C CA . ASP A 1 72 ? -17.047 -4.721 16.537 1.00 97.81 72 ASP A CA 1
ATOM 600 C C . ASP A 1 72 ? -16.396 -5.824 17.382 1.00 97.81 72 ASP A C 1
ATOM 602 O O . ASP A 1 72 ? -16.494 -5.818 18.610 1.00 97.81 72 ASP A O 1
ATOM 606 N N . ILE A 1 73 ? -15.639 -6.724 16.742 1.00 97.94 73 ILE A N 1
ATOM 607 C CA . ILE A 1 73 ? -14.909 -7.805 17.422 1.00 97.94 73 ILE A CA 1
ATOM 608 C C . ILE A 1 73 ? -13.880 -7.231 18.403 1.00 97.94 73 ILE A C 1
ATOM 610 O O . ILE A 1 73 ? -13.787 -7.670 19.552 1.00 97.94 73 ILE A O 1
ATOM 614 N N . LEU A 1 74 ? -13.085 -6.255 17.956 1.00 97.56 74 LEU A N 1
ATOM 615 C CA . LEU A 1 74 ? -12.059 -5.637 18.795 1.00 97.56 74 LEU A CA 1
ATOM 616 C C . LEU A 1 74 ? -12.690 -4.726 19.852 1.00 97.56 74 LEU A C 1
ATOM 618 O O . LEU A 1 74 ? -12.261 -4.736 21.002 1.00 97.56 74 LEU A O 1
ATOM 622 N N . ALA A 1 75 ? -13.732 -3.990 19.474 1.00 98.25 75 ALA A N 1
ATOM 623 C CA . ALA A 1 75 ? -14.483 -3.114 20.360 1.00 98.25 75 ALA A CA 1
ATOM 624 C C . ALA A 1 75 ? -15.120 -3.877 21.526 1.00 98.25 75 ALA A C 1
ATOM 626 O O . ALA A 1 75 ? -14.947 -3.486 22.679 1.00 98.25 75 ALA A O 1
ATOM 6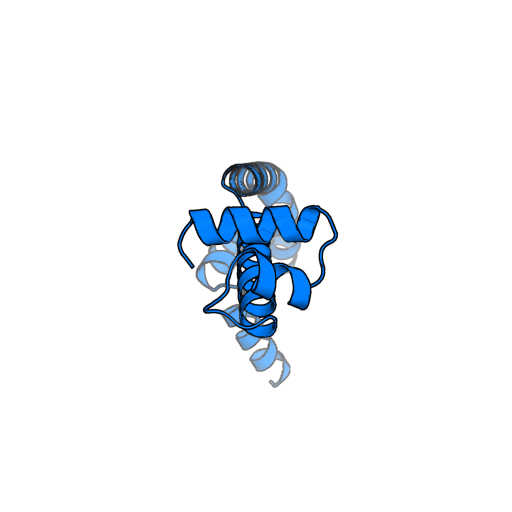27 N N . SER A 1 76 ? -15.723 -5.033 21.243 1.00 98.06 76 SER A N 1
ATOM 628 C CA . SER A 1 76 ? -16.303 -5.922 22.252 1.00 98.06 76 SER A CA 1
ATOM 629 C C . SER A 1 76 ? -15.267 -6.414 23.265 1.00 98.06 76 SER A C 1
ATOM 631 O O . SER A 1 76 ? -15.547 -6.467 24.459 1.00 98.06 76 SER A O 1
ATOM 633 N N . ARG A 1 77 ? -14.039 -6.723 22.822 1.00 97.81 77 ARG A N 1
ATOM 634 C CA . ARG A 1 77 ? -12.945 -7.145 23.719 1.00 97.81 77 ARG A CA 1
ATOM 635 C C . ARG A 1 77 ? -12.429 -6.016 24.610 1.00 97.81 77 ARG A C 1
ATOM 637 O O . ARG A 1 77 ? -11.869 -6.294 25.665 1.00 97.81 77 ARG A O 1
ATOM 644 N N . LEU A 1 78 ? -12.582 -4.768 24.171 1.00 97.12 78 LEU A N 1
ATOM 645 C CA . LEU A 1 78 ? -12.126 -3.577 24.887 1.00 97.12 78 LEU A CA 1
ATOM 646 C C . LEU A 1 78 ? -13.234 -2.913 25.717 1.00 97.12 78 LEU A C 1
ATOM 648 O O . LEU A 1 78 ? -12.928 -2.020 26.499 1.00 97.12 78 LEU A O 1
ATOM 652 N N . GLY A 1 79 ? -14.496 -3.331 25.563 1.00 97.25 79 GLY A N 1
ATOM 653 C CA . GLY A 1 79 ? -15.639 -2.653 26.180 1.00 97.25 79 GLY A CA 1
ATOM 654 C C . GLY A 1 79 ? -15.880 -1.251 25.610 1.00 97.25 79 GLY A C 1
ATOM 655 O O . GLY A 1 79 ? -16.392 -0.384 26.311 1.00 97.25 79 GLY A O 1
ATOM 656 N N . GLU A 1 80 ? -15.492 -1.018 24.355 1.00 97.81 80 GLU A N 1
ATOM 657 C CA . GLU A 1 80 ? -15.496 0.301 23.718 1.00 97.81 80 GLU A CA 1
ATOM 658 C C . GLU A 1 80 ? -16.429 0.367 22.506 1.00 97.81 80 GLU A C 1
ATOM 660 O O . GLU A 1 80 ? -16.899 -0.645 21.992 1.00 97.81 80 GLU A O 1
ATOM 665 N N . ARG A 1 81 ? -16.699 1.580 22.008 1.00 97.88 81 ARG A N 1
ATOM 666 C CA . ARG A 1 81 ? -17.464 1.767 20.761 1.00 97.88 81 ARG A CA 1
ATOM 667 C C . ARG A 1 81 ? -16.576 1.512 19.540 1.00 97.88 81 ARG A C 1
ATOM 669 O O . ARG A 1 81 ? -15.502 2.102 19.439 1.00 97.88 81 ARG A O 1
ATOM 676 N N . TRP A 1 82 ? -17.065 0.746 18.557 1.00 98.06 82 TRP A N 1
ATOM 677 C CA . TRP A 1 82 ? -16.314 0.411 17.330 1.00 98.06 82 TRP A CA 1
ATOM 678 C C . TRP A 1 82 ? -15.704 1.636 16.630 1.00 98.06 82 TRP A C 1
ATOM 680 O O . TRP A 1 82 ? -14.541 1.607 16.241 1.00 98.06 82 TRP A O 1
ATOM 690 N N . ALA A 1 83 ? -16.444 2.748 16.565 1.00 97.50 83 ALA A N 1
ATOM 691 C CA . ALA A 1 83 ? -15.981 3.983 15.934 1.00 97.50 83 ALA A CA 1
ATOM 692 C C . ALA A 1 83 ? -14.779 4.620 16.660 1.00 97.50 83 ALA A C 1
ATOM 694 O O . ALA A 1 83 ? -13.919 5.221 16.021 1.00 97.50 83 ALA A O 1
ATOM 695 N N . ILE A 1 84 ? -14.700 4.479 17.989 1.00 97.94 84 ILE A N 1
ATOM 696 C CA . ILE A 1 84 ? -13.574 4.978 18.792 1.00 97.94 84 ILE A CA 1
ATOM 697 C C . ILE A 1 84 ? -12.346 4.095 18.575 1.00 97.94 84 ILE A C 1
ATOM 699 O O . ILE A 1 84 ? -11.244 4.609 18.381 1.00 97.94 84 ILE A O 1
ATOM 703 N N . VAL A 1 85 ? -12.541 2.773 18.562 1.00 98.00 85 VAL A N 1
ATOM 704 C CA . VAL A 1 85 ? -11.467 1.798 18.328 1.00 98.00 85 VAL A CA 1
ATOM 705 C C . VAL A 1 85 ? -10.851 1.982 16.949 1.00 98.00 85 VAL A C 1
ATOM 707 O O . VAL A 1 85 ? -9.634 2.106 16.842 1.00 98.00 85 VAL A O 1
ATOM 710 N N . GLU A 1 86 ? -11.675 2.082 15.909 1.00 98.12 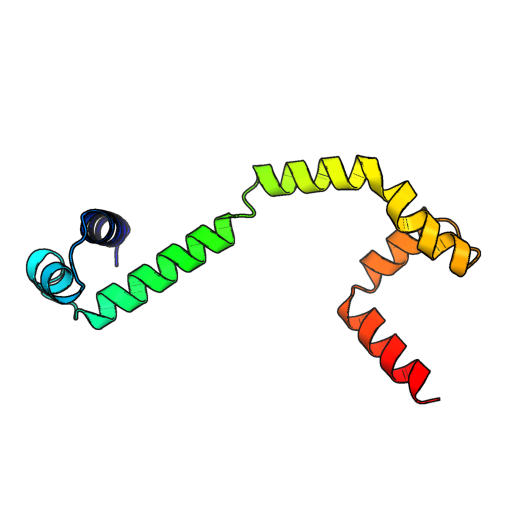86 GLU A N 1
ATOM 711 C CA . GLU A 1 86 ? -11.214 2.349 14.550 1.00 98.12 86 GLU A CA 1
ATOM 712 C C . GLU A 1 86 ? -10.405 3.648 14.473 1.00 98.12 86 GLU A C 1
ATOM 714 O O . GLU A 1 86 ? -9.277 3.645 13.975 1.00 98.12 86 GLU A O 1
ATOM 719 N N . ALA A 1 87 ? -10.943 4.748 15.015 1.00 97.94 87 ALA A N 1
ATOM 720 C CA . ALA A 1 87 ? -10.259 6.036 15.017 1.00 97.94 87 ALA A CA 1
ATOM 721 C C . ALA A 1 87 ? -8.892 5.942 15.709 1.00 97.94 87 ALA A C 1
ATOM 723 O O . ALA A 1 87 ? -7.897 6.443 15.187 1.00 97.94 87 ALA A O 1
ATOM 724 N N . LYS A 1 88 ? -8.809 5.243 16.848 1.00 97.81 88 LYS A N 1
ATOM 725 C CA . LYS A 1 88 ? -7.546 5.051 17.572 1.00 97.81 88 LYS A CA 1
ATOM 726 C C . LYS A 1 88 ? -6.569 4.149 16.827 1.00 97.81 88 LYS A C 1
ATOM 728 O O . LYS A 1 88 ? -5.375 4.449 16.813 1.00 97.81 88 LYS A O 1
ATOM 733 N N . CYS A 1 89 ? -7.041 3.083 16.187 1.00 97.25 89 CYS A N 1
ATOM 734 C CA . CYS A 1 89 ? -6.192 2.212 15.380 1.00 97.25 89 CYS A CA 1
ATOM 735 C C . CYS A 1 89 ? -5.602 2.951 14.171 1.00 97.25 89 CYS A C 1
ATOM 737 O O . CYS A 1 89 ? -4.403 2.818 13.918 1.00 97.25 89 CYS A O 1
ATOM 739 N N . MET A 1 90 ? -6.402 3.772 13.483 1.00 96.88 90 MET A N 1
ATOM 740 C CA . MET A 1 90 ? -5.942 4.602 12.364 1.00 96.88 90 MET A CA 1
ATOM 741 C C . MET A 1 90 ? -4.996 5.724 12.821 1.00 96.88 90 MET A C 1
ATOM 743 O O . MET A 1 90 ? -3.971 5.946 12.185 1.00 96.88 90 MET A O 1
ATOM 747 N N . GLU A 1 91 ? -5.280 6.380 13.955 1.00 97.19 91 G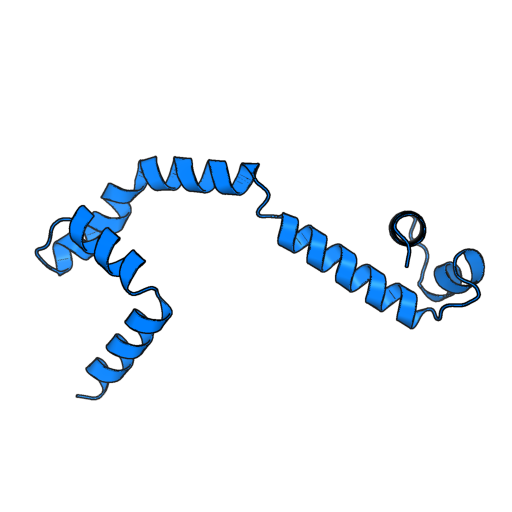LU A N 1
ATOM 748 C CA . GLU A 1 91 ? -4.427 7.430 14.541 1.00 97.19 91 GLU A CA 1
ATOM 749 C C . GLU A 1 91 ? -3.048 6.890 14.948 1.00 97.19 91 GLU A C 1
ATOM 751 O O . GLU A 1 91 ? -2.021 7.509 14.671 1.00 97.19 91 GLU A O 1
ATOM 756 N N . LYS A 1 92 ? -2.999 5.738 15.633 1.00 96.50 92 LYS A N 1
ATOM 757 C CA . LYS A 1 92 ? -1.729 5.160 16.103 1.00 96.50 92 LYS A CA 1
ATOM 758 C C . LYS A 1 92 ? -0.958 4.463 14.991 1.00 96.50 92 LYS A C 1
ATOM 760 O O . LYS A 1 92 ? 0.276 4.460 15.019 1.00 96.50 92 LYS A O 1
ATOM 765 N N . GLY A 1 93 ? -1.666 3.860 14.041 1.00 97.00 93 GLY A N 1
ATOM 766 C CA . GLY A 1 93 ? -1.089 3.043 12.985 1.00 97.00 93 GLY A CA 1
ATOM 767 C C . GLY A 1 93 ? -0.536 1.703 13.487 1.00 97.00 93 GLY A C 1
ATOM 768 O O . GLY A 1 93 ? -0.144 1.527 14.646 1.00 97.00 93 GLY A O 1
ATOM 769 N N . LEU A 1 94 ? -0.458 0.732 12.574 1.00 96.88 94 LEU A N 1
ATOM 770 C CA . LEU A 1 94 ? -0.115 -0.656 12.899 1.00 96.88 94 LEU A CA 1
ATOM 771 C C . LEU A 1 94 ? 1.261 -0.808 13.570 1.00 96.88 94 LEU A C 1
ATOM 773 O O . LEU A 1 94 ? 1.395 -1.551 14.541 1.00 96.88 94 LEU A O 1
ATOM 777 N N . LYS A 1 95 ? 2.286 -0.089 13.092 1.00 96.94 95 LYS A N 1
ATOM 778 C CA . LYS A 1 95 ? 3.656 -0.197 13.632 1.00 96.94 95 LYS A CA 1
ATOM 779 C C . LYS A 1 95 ? 3.726 0.196 15.111 1.00 96.94 95 LYS A C 1
ATOM 781 O O . LYS A 1 95 ? 4.383 -0.486 15.897 1.00 96.94 95 LYS A O 1
ATOM 786 N N . THR A 1 96 ? 3.025 1.261 15.496 1.00 97.06 96 THR A N 1
ATOM 787 C CA . THR A 1 96 ? 2.965 1.733 16.886 1.00 97.06 96 THR A CA 1
ATOM 788 C C . THR A 1 96 ? 2.252 0.717 17.771 1.00 97.06 96 THR A C 1
ATOM 790 O O . THR A 1 96 ? 2.776 0.357 18.824 1.00 97.06 96 THR A O 1
ATOM 793 N N . LEU A 1 97 ? 1.109 0.185 17.316 1.00 96.81 97 LEU A N 1
ATOM 794 C CA . LEU A 1 97 ? 0.360 -0.852 18.036 1.00 96.81 97 LEU A CA 1
ATOM 795 C C . LEU A 1 97 ? 1.207 -2.116 18.252 1.00 96.81 97 LEU A C 1
ATOM 797 O O . LEU A 1 97 ? 1.278 -2.635 19.364 1.00 96.81 97 LEU A O 1
ATOM 801 N N . GLN A 1 98 ? 1.924 -2.570 17.220 1.00 97.06 98 GLN A N 1
ATOM 802 C CA . GLN A 1 98 ? 2.830 -3.719 17.313 1.00 97.06 98 GLN A CA 1
ATOM 803 C C . GLN A 1 98 ? 3.993 -3.488 18.289 1.00 97.06 98 GLN A C 1
ATOM 805 O O . GLN A 1 98 ? 4.446 -4.430 18.943 1.00 97.06 98 GLN A O 1
ATOM 810 N N . SER A 1 99 ? 4.518 -2.263 18.365 1.00 96.75 99 SER A N 1
ATOM 811 C CA . SER A 1 99 ? 5.575 -1.896 19.316 1.00 96.75 99 SER A CA 1
ATOM 812 C C . SER A 1 99 ? 5.060 -1.894 20.761 1.00 96.75 99 SER A C 1
ATOM 814 O O . SER A 1 99 ? 5.685 -2.473 21.657 1.00 96.75 99 SER A O 1
ATOM 816 N N . ALA A 1 100 ? 3.875 -1.317 20.981 1.00 94.88 100 ALA A N 1
ATOM 817 C CA . ALA A 1 100 ? 3.226 -1.281 22.288 1.00 94.88 100 ALA A CA 1
ATOM 818 C C . ALA A 1 100 ? 2.896 -2.696 22.789 1.00 94.88 100 ALA A C 1
ATOM 820 O O . ALA A 1 100 ? 3.223 -3.036 23.925 1.00 94.88 100 ALA A O 1
ATOM 821 N N . ALA A 1 101 ? 2.353 -3.552 21.915 1.00 95.50 101 ALA A N 1
ATOM 822 C CA . ALA A 1 101 ? 2.064 -4.948 22.231 1.00 95.50 101 ALA A CA 1
ATOM 823 C C . ALA A 1 101 ? 3.325 -5.706 22.676 1.00 95.50 101 ALA A C 1
ATOM 825 O O . ALA A 1 101 ? 3.311 -6.366 23.711 1.00 95.50 101 ALA A O 1
ATOM 826 N N . ARG A 1 102 ? 4.445 -5.567 21.953 1.00 95.75 102 ARG A N 1
ATOM 827 C CA . ARG A 1 102 ? 5.726 -6.195 22.330 1.00 95.75 102 ARG A CA 1
ATOM 828 C C . ARG A 1 102 ? 6.239 -5.726 23.689 1.00 95.75 102 ARG A C 1
ATOM 830 O O . ARG A 1 102 ? 6.783 -6.528 24.438 1.00 95.75 102 ARG A O 1
ATOM 837 N N . THR A 1 103 ? 6.073 -4.444 24.000 1.00 93.69 103 THR A N 1
ATOM 838 C CA . THR A 1 103 ? 6.461 -3.884 25.303 1.00 93.69 103 THR A CA 1
ATOM 839 C C . THR A 1 103 ? 5.584 -4.425 26.430 1.00 93.69 103 THR A C 1
ATOM 841 O O . THR A 1 103 ? 6.102 -4.743 27.495 1.00 93.69 103 THR A O 1
ATOM 844 N N . ALA A 1 104 ? 4.278 -4.571 26.193 1.00 90.19 104 ALA A N 1
ATOM 845 C CA . ALA A 1 104 ? 3.342 -5.108 27.175 1.00 90.19 104 ALA A CA 1
ATOM 846 C C . ALA A 1 104 ? 3.639 -6.573 27.536 1.00 90.19 104 ALA A C 1
ATOM 848 O O . ALA A 1 104 ? 3.607 -6.910 28.706 1.00 90.19 104 ALA A O 1
ATOM 849 N N . HIS A 1 105 ? 4.015 -7.415 26.565 1.00 84.12 105 HIS A N 1
ATOM 850 C CA . HIS A 1 105 ? 4.342 -8.834 26.806 1.00 84.12 105 HIS A CA 1
ATOM 851 C C . HIS A 1 105 ? 5.648 -9.064 27.589 1.00 84.12 105 HIS A C 1
ATOM 853 O O . HIS A 1 105 ? 5.963 -10.199 27.931 1.00 84.12 105 HIS A O 1
ATOM 859 N N . ARG A 1 106 ? 6.452 -8.018 27.807 1.00 80.00 106 ARG A N 1
ATOM 860 C CA . ARG A 1 106 ? 7.707 -8.091 28.573 1.00 80.00 106 ARG A CA 1
ATOM 861 C C . ARG A 1 106 ? 7.542 -7.686 30.039 1.00 80.00 106 ARG A C 1
ATOM 863 O O . ARG A 1 106 ? 8.511 -7.802 30.783 1.00 80.00 106 ARG A O 1
ATOM 870 N N . LYS A 1 107 ? 6.384 -7.138 30.406 1.00 58.28 107 LYS A N 1
ATOM 871 C CA . LYS A 1 107 ? 6.033 -6.763 31.778 1.00 58.28 107 LYS A CA 1
ATOM 872 C C . LYS A 1 107 ? 5.220 -7.877 32.412 1.00 58.28 107 LYS A C 1
ATOM 874 O O . LYS A 1 107 ? 5.399 -8.064 33.630 1.00 58.28 107 LYS A O 1
#

Radius of gyration: 23.87 Å; Cα contacts (8 Å, |Δi|>4): 54; chains: 1; bounding box: 44×21×64 Å

InterPro domains:
  IPR001005 SANT/Myb domain [PS50090] (1-43)
  IPR001005 SANT/Myb domain [cd00167] (1-38)
  IPR009057 Homedomain-like superfamily [SSF46689] (1-50)

Secondary structure (DSSP, 8-state):
--HHHHHHHHHHHHTT--HHHHHHHH-TTS-HHHHHHHHHHHHHHHHHGGG-HHHHHHHHHHHHHHHHHHHHHHHHHHTS-HHHHHHHHHHHHHHHHHHHHHHHTT-

pLDDT: mean 93.01, std 9.17, range [57.75, 98.31]

Sequence (107 aa):
WSSADDEVLLQARASGLNWQPIAARHFPNKTANACRKRHERLIERRHVDDWDTHKLELLAQEYMACRKEMWDILASRLGERWAIVEAKCMEKGLKTLQSAARTAHRK

Nearest PDB structures (foldseek):
  1u78-assembly1_A  TM=8.260E-01  e=6.669E+00  Caenorhabditis elegans
  7b9v-assembly1_O  TM=4.592E-01  e=1.761E+00  Saccharomyces cerevisiae
  7o3x-assembly1_E  TM=2.241E-01  e=7.085E+00  Synechocystis sp. PCC 6803 substr. Kazusa

Solvent-accessible surface area (backbone atoms only — not comparable to full-atom values): 6089 Å² total; per-residue (Å²): 130,51,73,68,52,49,52,52,53,51,51,46,45,73,72,69,51,52,48,59,64,47,16,67,76,77,31,78,94,46,49,31,67,56,52,49,56,50,49,54,54,52,51,52,51,54,59,61,48,68,64,34,73,66,54,48,50,50,49,53,52,54,43,70,74,43,44,63,69,67,30,39,63,58,11,64,77,70,78,50,56,32,72,58,48,49,51,48,49,66,72,57,32,70,70,50,53,55,50,52,52,58,56,57,76,74,108

Foldseek 3Di:
DPPVLLVLLVVCVVVPDQLQVSCVPPNVPDHSVRSVVSNVVVVVVVVVCVCPPVVVVVVVVVCVVCQQVVQVVVCVVVVHHSVVSVVVCVVCDDVNVVVVVVVVVVD

=== Feature glossary ===
Key to the feature types in this record:

pLDDT. pLDDT is the predicted lDDT-Cα score: AlphaFold's confidence that the local environment of each residue (all inter-atomic distances within 15 Å) is correctly placed. It is a per-residue number between 0 and 100, with higher meaning more reliable.

Radius of gyration, Cα contacts, bounding box. The geometric summary reports three shape descriptors. Rg (radius of gyration) measures how spread out the Cα atoms are about their centre of mass; compact globular proteins have small Rg, elongated or unfolded ones large. Cα contacts (<8 Å, |i−j|>4) count long-range residue pairs in spatial proximity — high for tightly packed folds, near zero for rods or random coil. The bounding-box extents give the protein's footprint along x, y, z in Å.

Backbone torsions (φ/ψ). Backbone dihedral angles. Every residue except chain termini has a φ (preceding-C → N → Cα → C) and a ψ (N → Cα → C → next-N). They are reported in degrees following the IUPAC sign convention. Secondary structure is essentially a statement about which (φ, ψ) basin each residue occupies.

Contact-map, Ramachandran, and PAE plots. Plot images: a contact map (which residues are close in 3D, as an N×N binary image), a Ramachandran scatter (backbone torsion angles, revealing secondary-structure composition at a glance), and — for AlphaFold structures — a PAE heatmap (pairwise prediction confidence).

Predicted aligned error. Predicted Aligned Error (PAE) is an AlphaFold confidence matrix: entry (i, j) is the expected error in the position of residue j, in ångströms, when the prediction is superimposed on the true structure at residue i. Low PAE within a block of residues means that block is internally rigid and well-predicted; high PAE between two blocks means their relative placement is uncertain even if each block individually is confident.

Secondary structure (3-state, P-SEA). Three-state secondary structure (P-SEA) collapses the eight DSSP classes into helix (a), strand (b), and coil (c). P-SEA assigns these from Cα geometry alone — distances and angles — without requiring backbone oxygens, so it works on any Cα trace.

Solvent-accessible surface area. Solvent-accessible surface area (SASA) is the area in Å² traced out by the centre of a 1.4 Å probe sphere (a water molecule) rol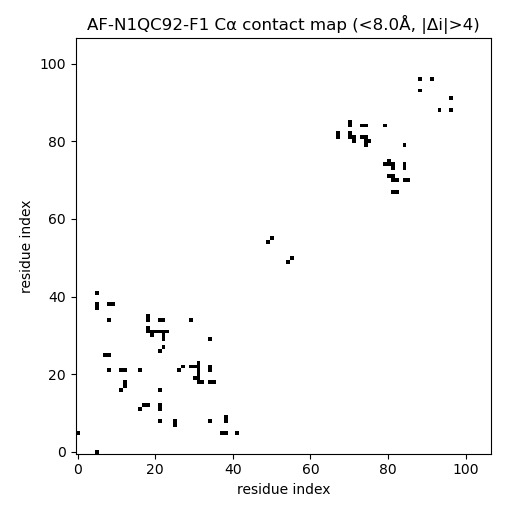led over the protein's van der Waals surface (Shrake–Rupley / Lee–Richards construction). Buried residues have near-zero SASA; fully exposed residues can exceed 200 Å². The total SASA scales roughly with the number of surface residues.

Foldseek 3Di. The Foldseek 3Di string encodes local tertiary geometry as a 20-letter alphabet — one character per residue — derived from the relative positions of nearby Cα atoms. Unlike the amino-acid sequence, 3Di is a direct function of the 3D structure, so two proteins with the same fold have similar 3Di strings even at low sequence identity.

B-factor. For experimental (PDB) structures, the B-factor (temperature factor) quantifies the positional spread of each atom in the crystal — a combination of thermal vibration and static disorder — in units of Å². High B-factors mark flexible loops or poorly resolved regions; low B-factors mark the rigid, well-ordered core.

mmCIF coordinates. The mmCIF block holds the 3D Cartesian coordinates of each backbone atom (N, Cα, C, O) in ångströms. mmCIF is the PDB's canonical archive format — a tagged-loop text representation of the atomic model.

InterPro / GO / CATH / organism. Functional annotations link the protein to curated databases. InterPro entries identify conserved domains and families by matching the sequence against member-database signatures (Pfam, PROSITE, CDD, …). Gene Ontology (GO) terms describe molecular function, biological process, and cellular component in a controlled vocabulary. CATH places the structure in a hierarchical fold classification (Class/Architecture/Topology/Homologous-superfamily). The organism is the source species.

Rendered structure images. Structure images are PyMOL renders from six orthogonal camera directions. Cartoon representation draws helices as coils and strands as arrows; sticks shows the backbone as bonds; surface shows the solvent-excluded envelope. Rainbow coloring maps sequence position to hue (blue→red, N→C); chain coloring assigns a distinct color per polypeptide.

Sequence. This is the polypeptide sequence — one letter per residue, N-terminus first. Length ranges from a few dozen residues for small domains to over a thousand for large multi-domain proteins.

Secondary structure (8-state, DSSP). The SS8 string is DSSP's per-residue secondary-structure call. α-helix (H) means an i→i+4 H-bond ladder; β-strand (E) means the residue participates in a β-sheet; 3₁₀ (G) and π (I) are tighter and wider helices; T/S are turns/bends; '-' is loop.

Nearest PDB structures. Structural nearest neighbors (via Foldseek easy-search vs the PDB). Reported per hit: target PDB id, E-value, and alignment TM-score. A TM-score above ~0.5 is the conventional threshold for 'same fold'.